Protein AF-A0A2Z4YU91-F1 (afdb_monomer_lite)

InterPro domains:
  IPR007899 CHAD domain [PF05235] (4-75)
  IPR009642 Protein of unknown function DUF1236 [PF06823] (86-141)
  IPR038186 CHAD domain superfamily [G3DSA:1.40.20.10] (1-104)

Sequence (142 aa):
MGDEPKRIQEELRWLAGVLGEARNLDVLLMKAKDSDLRAKLKDARNEAYGDAVEALESARARALIIDFNEWLQCDLDRTGGSATSEDTPSVTFEGDVAVGTALPDTVEIHTIPDQTDYGYVVVNKKRVLVNPKTRTVIEVIK

pLDDT: mean 76.16, std 17.98, range [36.0, 97.25]

Foldseek 3Di:
DPCLVVVLVVLVVVLCVLVVQLVVLVVVLVVDPDPVVNVVSVVSNVVSVVSNVCSCVDPSVVVSVVSVVVVVVVVCVPPPPDPPPPPVVQPQDPDDDDAFDADDPPFDWADDPPHQQWTWGQHPNWIFIAGPVRSGTHDTDD

Organism: Rhizobium leguminosarum (NCBI:txid384)

Radius of gyration: 22.79 Å; chains: 1; bounding box: 40×51×51 Å

Secondary structure (DSSP, 8-state):
--SHHHHHHHHHHHHHHHHHHHHHHHHHHHH---HHHHHHHHHHHHHHHHHHHHHHHSHHHHHHHHHHHHHHHHHHHH--S---S--------SS---TTPBPPTTSPPEEETTEEEEEEEEETTEEEEEETTTTEEEEEE-

Structure (mmCIF, N/CA/C/O backbone):
data_AF-A0A2Z4YU91-F1
#
_entry.id   AF-A0A2Z4YU91-F1
#
loop_
_atom_site.group_PDB
_atom_site.id
_atom_site.type_symbol
_atom_site.label_atom_id
_atom_site.label_alt_id
_atom_site.label_comp_id
_atom_site.label_asym_id
_atom_site.label_entity_id
_atom_site.label_seq_id
_atom_site.pdbx_PDB_ins_code
_atom_site.Cartn_x
_atom_site.Cartn_y
_atom_site.Cartn_z
_atom_site.occupancy
_atom_site.B_iso_or_equiv
_atom_site.auth_seq_id
_atom_site.auth_comp_id
_atom_site.auth_asym_id
_atom_site.auth_atom_id
_atom_site.pdbx_PDB_model_num
ATOM 1 N N . MET A 1 1 ? 25.156 3.294 -14.676 1.00 48.62 1 MET A N 1
ATOM 2 C CA . MET A 1 1 ? 23.991 2.414 -14.445 1.00 48.62 1 MET A CA 1
ATOM 3 C C . MET A 1 1 ? 24.344 1.404 -13.363 1.00 48.62 1 MET A C 1
ATOM 5 O O . MET A 1 1 ? 24.839 0.335 -13.680 1.00 48.62 1 MET A O 1
ATOM 9 N N . GLY A 1 2 ? 24.221 1.782 -12.088 1.00 58.09 2 GLY A N 1
ATOM 10 C CA . GLY A 1 2 ? 24.620 0.928 -10.955 1.00 58.09 2 GLY A CA 1
ATOM 11 C C . GLY A 1 2 ? 23.853 1.202 -9.657 1.00 58.09 2 GLY A C 1
ATOM 12 O O . GLY A 1 2 ? 23.729 0.301 -8.836 1.00 58.09 2 GLY A O 1
ATOM 13 N N . ASP A 1 3 ? 23.275 2.398 -9.503 1.00 68.19 3 ASP A N 1
ATOM 14 C CA . ASP A 1 3 ? 22.477 2.766 -8.319 1.00 68.19 3 ASP A CA 1
ATOM 15 C C . ASP A 1 3 ? 20.956 2.711 -8.537 1.00 68.19 3 ASP A C 1
ATOM 17 O O . ASP A 1 3 ? 20.186 2.925 -7.606 1.00 68.19 3 ASP A O 1
ATOM 21 N N . GLU A 1 4 ? 20.503 2.377 -9.742 1.00 75.06 4 GLU A N 1
ATOM 22 C CA . GLU A 1 4 ? 19.082 2.327 -10.102 1.00 75.06 4 GLU A CA 1
ATOM 23 C C . GLU A 1 4 ? 18.276 1.286 -9.297 1.00 75.06 4 GLU A C 1
ATOM 25 O O . GLU A 1 4 ? 17.236 1.658 -8.751 1.00 75.06 4 GLU A O 1
ATOM 30 N N . PRO A 1 5 ? 18.774 0.053 -9.048 1.00 81.69 5 PRO A N 1
ATOM 31 C CA . PRO A 1 5 ? 18.072 -0.900 -8.184 1.00 81.69 5 PRO A CA 1
ATOM 32 C C . PRO A 1 5 ? 17.959 -0.430 -6.727 1.00 81.69 5 PRO A C 1
ATOM 34 O O . PRO A 1 5 ? 16.942 -0.662 -6.076 1.00 81.69 5 PRO A O 1
ATOM 37 N N . LYS A 1 6 ? 18.993 0.246 -6.203 1.00 83.75 6 LYS A N 1
ATOM 38 C CA . LYS A 1 6 ? 18.976 0.785 -4.834 1.00 83.75 6 LYS A CA 1
ATOM 39 C C . LYS A 1 6 ? 17.980 1.929 -4.715 1.00 83.75 6 LYS A C 1
ATOM 41 O O . LYS A 1 6 ? 17.180 1.933 -3.788 1.00 83.75 6 LYS A O 1
ATOM 46 N N . ARG A 1 7 ? 17.979 2.844 -5.686 1.00 87.94 7 ARG A N 1
ATOM 47 C CA . ARG A 1 7 ? 17.012 3.942 -5.754 1.00 87.94 7 ARG A CA 1
ATOM 48 C C . ARG A 1 7 ? 15.578 3.411 -5.812 1.00 87.94 7 ARG A C 1
ATOM 50 O O . ARG A 1 7 ? 14.749 3.833 -5.017 1.00 87.94 7 ARG A O 1
ATOM 57 N N . ILE A 1 8 ? 15.293 2.442 -6.685 1.00 88.69 8 ILE A N 1
ATOM 58 C CA . ILE A 1 8 ? 13.965 1.808 -6.772 1.00 88.69 8 ILE A CA 1
ATOM 59 C C . ILE A 1 8 ? 13.586 1.146 -5.439 1.00 88.69 8 ILE A C 1
ATOM 61 O O . ILE A 1 8 ? 12.458 1.295 -4.975 1.00 88.69 8 ILE A O 1
ATOM 65 N N . GLN A 1 9 ? 14.520 0.454 -4.781 1.00 89.88 9 GLN A N 1
ATOM 66 C CA . GLN A 1 9 ? 14.281 -0.147 -3.467 1.00 89.88 9 GLN A CA 1
ATOM 67 C C . GLN A 1 9 ? 13.954 0.901 -2.391 1.00 89.88 9 GLN A C 1
ATOM 69 O O . GLN A 1 9 ? 13.071 0.671 -1.563 1.00 89.88 9 GLN A O 1
ATOM 74 N N . GLU A 1 10 ? 14.661 2.029 -2.369 1.00 93.19 10 GLU A N 1
ATOM 75 C CA . GLU A 1 10 ? 14.410 3.134 -1.437 1.00 93.19 10 GLU A CA 1
ATOM 76 C C . GLU A 1 10 ? 13.026 3.755 -1.661 1.00 93.19 10 GLU A C 1
ATOM 78 O O . GLU A 1 10 ? 12.283 3.976 -0.704 1.00 93.19 10 GLU A O 1
ATOM 83 N N . GLU A 1 11 ? 12.643 3.958 -2.920 1.00 94.12 11 GLU A N 1
ATOM 84 C CA . GLU A 1 11 ? 11.333 4.482 -3.307 1.00 94.12 11 GLU A CA 1
ATOM 85 C C . GLU A 1 11 ? 10.193 3.503 -2.975 1.00 94.12 11 GLU A C 1
ATOM 87 O O . GLU A 1 11 ? 9.177 3.896 -2.397 1.00 94.12 11 GLU A O 1
ATOM 92 N N . LEU A 1 12 ? 10.380 2.204 -3.233 1.00 93.44 12 LEU A N 1
ATOM 93 C CA . LEU A 1 12 ? 9.438 1.160 -2.817 1.00 93.44 12 LEU A CA 1
ATOM 94 C C . LEU A 1 12 ? 9.307 1.088 -1.293 1.00 93.44 12 LEU A C 1
ATOM 96 O O . LEU A 1 12 ? 8.201 0.927 -0.779 1.00 93.44 12 LEU A O 1
ATOM 100 N N . ARG A 1 13 ? 10.416 1.226 -0.556 1.00 95.19 13 ARG A N 1
ATOM 101 C CA . ARG A 1 13 ? 10.406 1.262 0.912 1.00 95.19 13 ARG A CA 1
ATOM 102 C C . ARG A 1 13 ? 9.624 2.461 1.430 1.00 95.19 13 ARG A C 1
ATOM 104 O O . ARG A 1 13 ? 8.859 2.307 2.378 1.00 95.19 13 ARG A O 1
ATOM 111 N N . TRP A 1 14 ? 9.811 3.631 0.824 1.00 96.69 14 TRP A N 1
ATOM 112 C CA . TRP A 1 14 ? 9.039 4.822 1.162 1.00 96.69 14 TRP A CA 1
ATOM 113 C C . TRP A 1 14 ? 7.538 4.580 0.954 1.00 96.69 14 TRP A C 1
ATOM 115 O O . TRP A 1 14 ? 6.769 4.746 1.901 1.00 96.69 14 TRP A O 1
ATOM 125 N N . LEU A 1 15 ? 7.129 4.114 -0.233 1.00 95.06 15 LEU A N 1
ATOM 126 C CA . LEU A 1 15 ? 5.717 3.869 -0.540 1.00 95.06 15 LEU A CA 1
ATOM 127 C C . 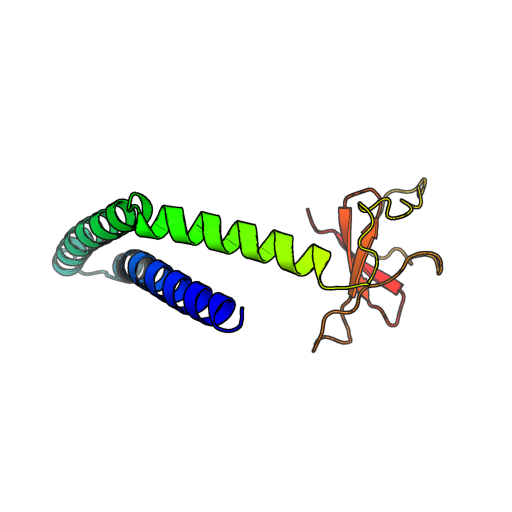LEU A 1 15 ? 5.108 2.808 0.391 1.00 95.06 15 LEU A C 1
ATOM 129 O O . LEU A 1 15 ? 4.017 2.999 0.926 1.00 95.06 15 LEU A O 1
ATOM 133 N N . ALA A 1 16 ? 5.832 1.715 0.641 1.00 92.88 16 ALA A N 1
ATOM 134 C CA . ALA A 1 16 ? 5.410 0.673 1.573 1.00 92.88 16 ALA A CA 1
ATOM 135 C C . ALA A 1 16 ? 5.269 1.192 3.013 1.00 92.88 16 ALA A C 1
ATOM 137 O O . ALA A 1 16 ? 4.385 0.733 3.732 1.00 92.88 16 ALA A O 1
ATOM 138 N N . GLY A 1 17 ? 6.103 2.151 3.427 1.00 93.56 17 GLY A N 1
ATOM 139 C CA . GLY A 1 17 ? 5.988 2.818 4.723 1.00 93.56 17 GLY A CA 1
ATOM 140 C C . GLY A 1 17 ? 4.671 3.580 4.858 1.00 93.56 17 GLY A C 1
ATOM 141 O O . GLY A 1 17 ? 3.927 3.340 5.805 1.00 93.56 17 GLY A O 1
ATOM 142 N N . VAL A 1 18 ? 4.339 4.423 3.874 1.00 93.56 18 VAL A N 1
ATOM 143 C CA . VAL A 1 18 ? 3.092 5.212 3.886 1.00 93.56 18 VAL A CA 1
ATOM 144 C C . VAL A 1 18 ? 1.859 4.299 3.908 1.00 93.56 18 VAL A C 1
ATOM 146 O O . VAL A 1 18 ? 0.964 4.468 4.732 1.00 93.56 18 VAL A O 1
ATOM 149 N N . LEU A 1 19 ? 1.830 3.272 3.053 1.00 89.94 19 LEU A N 1
ATOM 150 C CA . LEU A 1 19 ? 0.726 2.302 3.020 1.00 89.94 19 LEU A CA 1
ATOM 151 C C . LEU A 1 19 ? 0.655 1.447 4.299 1.00 89.94 19 LEU A C 1
ATOM 153 O O . LEU A 1 19 ? -0.426 1.041 4.736 1.00 89.94 19 LEU A O 1
ATOM 157 N N . GLY A 1 20 ? 1.813 1.164 4.896 1.00 91.38 20 GLY A N 1
ATOM 158 C CA . GLY A 1 20 ? 1.951 0.368 6.108 1.00 91.38 20 GLY A CA 1
ATOM 159 C C . GLY A 1 20 ? 1.287 1.008 7.322 1.00 91.38 20 GLY A C 1
ATOM 160 O O . GLY A 1 20 ? 0.644 0.293 8.088 1.00 91.38 20 GLY A O 1
ATOM 161 N N . GLU A 1 21 ? 1.365 2.332 7.470 1.00 89.38 21 GLU A N 1
ATOM 162 C CA . GLU A 1 21 ? 0.735 3.047 8.589 1.00 89.38 21 GLU A CA 1
ATOM 163 C C . GLU A 1 21 ? -0.794 2.932 8.563 1.00 89.38 21 GLU A C 1
ATOM 165 O O . GLU A 1 21 ? -1.412 2.561 9.567 1.00 89.38 21 GLU A O 1
ATOM 170 N N . ALA A 1 22 ? -1.410 3.126 7.392 1.00 89.00 22 ALA A N 1
ATOM 171 C CA . ALA A 1 22 ? -2.849 2.927 7.219 1.00 89.00 22 ALA A CA 1
ATOM 172 C C . ALA A 1 22 ? -3.259 1.488 7.585 1.00 89.00 22 ALA A C 1
ATOM 174 O O . ALA A 1 22 ? -4.212 1.263 8.341 1.00 89.00 22 ALA A O 1
ATOM 175 N N . ARG A 1 23 ? -2.481 0.496 7.126 1.00 92.38 23 ARG A N 1
ATOM 176 C CA . ARG A 1 23 ? -2.744 -0.916 7.423 1.00 92.38 23 ARG A CA 1
ATOM 177 C C . ARG A 1 23 ? -2.550 -1.257 8.901 1.00 92.38 23 ARG A C 1
ATOM 179 O O . ARG A 1 23 ? -3.317 -2.050 9.450 1.00 92.38 23 ARG A O 1
ATOM 186 N N . ASN A 1 24 ? -1.536 -0.691 9.543 1.00 93.25 24 ASN A N 1
ATOM 187 C CA . ASN A 1 24 ? -1.271 -0.877 10.964 1.00 93.25 24 ASN A CA 1
ATOM 188 C C . ASN A 1 24 ? -2.469 -0.398 11.799 1.00 93.25 24 ASN A C 1
ATOM 190 O O . ASN A 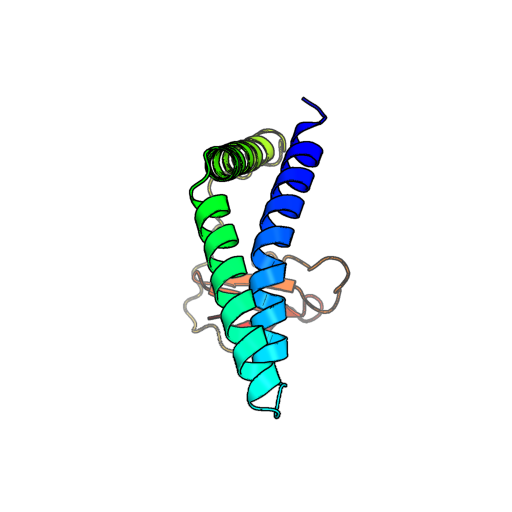1 24 ? -2.965 -1.131 12.659 1.00 93.25 24 ASN A O 1
ATOM 194 N N . LEU A 1 25 ? -3.012 0.778 11.475 1.00 89.31 25 LEU A N 1
ATOM 195 C CA . LEU A 1 25 ? -4.185 1.333 12.149 1.00 89.31 25 LEU A CA 1
ATOM 196 C C . LEU A 1 25 ? -5.446 0.480 11.949 1.00 89.31 25 LEU A C 1
ATOM 198 O O . LEU A 1 25 ? -6.197 0.292 12.906 1.00 89.31 25 LEU A O 1
ATOM 202 N N . ASP A 1 26 ? -5.651 -0.127 10.776 1.00 89.81 26 ASP A N 1
ATOM 203 C CA . ASP A 1 26 ? -6.736 -1.102 10.579 1.00 89.81 26 ASP A CA 1
ATOM 204 C C . ASP A 1 26 ? -6.608 -2.320 11.495 1.00 89.81 26 ASP A C 1
ATOM 206 O O . ASP A 1 26 ? -7.592 -2.787 12.079 1.00 89.81 26 ASP A O 1
ATOM 210 N N . VAL A 1 27 ? -5.389 -2.849 11.626 1.00 94.69 27 VAL A N 1
ATOM 211 C CA . VAL A 1 27 ? -5.119 -3.997 12.497 1.00 94.69 27 VAL A CA 1
ATOM 212 C C . VAL A 1 27 ? -5.378 -3.626 13.959 1.00 94.69 27 VAL A C 1
ATOM 214 O O . VAL A 1 27 ? -5.964 -4.423 14.698 1.00 94.69 27 VAL A O 1
ATOM 217 N N . LEU A 1 28 ? -4.992 -2.419 14.385 1.00 90.31 28 LEU A N 1
ATOM 218 C CA . LEU A 1 28 ? -5.266 -1.919 15.735 1.00 90.31 28 LEU A CA 1
ATOM 219 C C . LEU A 1 28 ? -6.767 -1.701 15.971 1.00 90.31 28 LEU A C 1
ATOM 221 O O . LEU A 1 28 ? -7.290 -2.121 17.006 1.00 90.31 28 LEU A O 1
ATOM 225 N N . LEU A 1 29 ? -7.485 -1.134 15.000 1.00 88.12 29 LEU A N 1
ATOM 226 C CA . LEU A 1 29 ? -8.932 -0.915 15.072 1.00 88.12 29 LEU A CA 1
ATOM 227 C C . LEU A 1 29 ? -9.708 -2.238 15.184 1.00 88.12 29 LEU A C 1
ATOM 229 O O . LEU A 1 29 ? -10.702 -2.321 15.911 1.00 88.12 29 LEU A O 1
ATOM 233 N N . MET A 1 30 ? -9.246 -3.291 14.503 1.00 86.94 30 MET A N 1
ATOM 234 C CA . MET A 1 30 ? -9.830 -4.632 14.603 1.00 86.94 30 MET A CA 1
ATOM 235 C C . MET A 1 30 ? -9.688 -5.222 16.015 1.00 86.94 30 MET A C 1
ATOM 237 O O . MET A 1 30 ? -10.561 -5.964 16.462 1.00 86.94 30 MET A O 1
ATOM 241 N N . LYS A 1 31 ? -8.609 -4.883 16.731 1.00 91.06 31 LYS A N 1
ATOM 242 C CA . LYS A 1 31 ? -8.300 -5.417 18.068 1.00 91.06 31 LYS A CA 1
ATOM 243 C C . LYS A 1 31 ? -8.859 -4.571 19.214 1.00 91.06 31 LYS A C 1
ATOM 245 O O . LYS A 1 31 ? -9.074 -5.097 20.307 1.00 91.06 31 LYS A O 1
ATOM 250 N N . ALA A 1 32 ? -9.077 -3.277 18.994 1.00 88.69 32 ALA A N 1
ATOM 251 C CA . ALA A 1 32 ? -9.532 -2.357 20.029 1.00 88.69 32 ALA A CA 1
ATOM 252 C C . ALA A 1 32 ? -10.972 -2.668 20.474 1.00 88.69 32 ALA A C 1
ATOM 254 O O . ALA A 1 32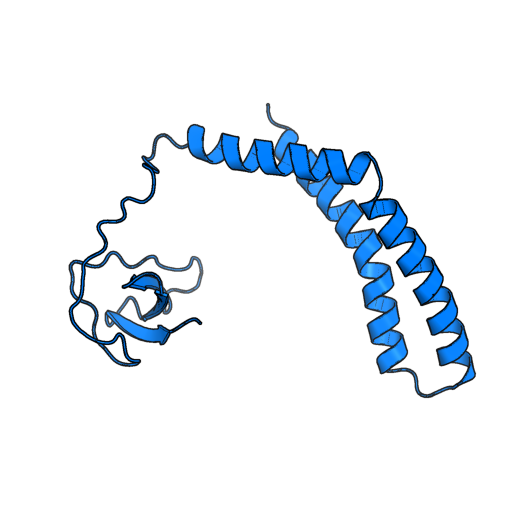 ? -11.880 -2.767 19.650 1.00 88.69 32 ALA A O 1
ATOM 255 N N . LYS A 1 33 ? -11.191 -2.793 21.788 1.00 89.25 33 LYS A N 1
ATOM 256 C CA . LYS A 1 33 ? -12.521 -3.020 22.389 1.00 89.25 33 LYS A CA 1
ATOM 257 C C . LYS A 1 33 ? -13.146 -1.747 22.962 1.00 89.25 33 LYS A C 1
ATOM 259 O O . LYS A 1 33 ? -14.364 -1.646 23.021 1.00 89.25 33 LYS A O 1
ATOM 264 N N . ASP A 1 34 ? -12.305 -0.801 23.365 1.00 95.62 34 ASP A N 1
ATOM 265 C CA . ASP A 1 34 ? -12.703 0.473 23.958 1.00 95.62 34 ASP A CA 1
ATOM 266 C C . ASP A 1 34 ? -13.244 1.448 22.897 1.00 95.62 34 ASP A C 1
ATOM 268 O O . ASP A 1 34 ? -12.643 1.595 21.831 1.00 95.62 34 ASP A O 1
ATOM 272 N N . SER A 1 35 ? -14.385 2.091 23.162 1.00 89.44 35 SER A N 1
ATOM 273 C CA . SER A 1 35 ? -15.062 2.958 22.186 1.00 89.44 35 SER A CA 1
ATOM 274 C C . SER A 1 35 ? -14.278 4.228 21.875 1.00 89.44 35 SER A C 1
ATOM 276 O O . SER A 1 35 ? -14.217 4.632 20.713 1.00 89.44 35 SER A O 1
ATOM 278 N N . ASP A 1 36 ? -13.643 4.822 22.882 1.00 90.69 36 ASP A N 1
ATOM 279 C CA . ASP A 1 36 ? -12.944 6.100 22.754 1.00 90.69 36 ASP A CA 1
ATOM 280 C C . ASP A 1 36 ? -11.613 5.910 22.021 1.00 90.69 36 ASP A C 1
ATOM 282 O O . ASP A 1 36 ? -11.254 6.688 21.134 1.00 90.69 36 ASP A O 1
ATOM 286 N N . LEU A 1 37 ? -10.905 4.818 22.318 1.00 88.25 37 LEU A N 1
ATOM 287 C CA . LEU A 1 37 ? -9.733 4.383 21.567 1.00 88.25 37 LEU A CA 1
ATOM 288 C C . LEU A 1 37 ? -10.092 4.047 20.117 1.00 88.25 37 LEU A C 1
ATOM 290 O O . LEU A 1 37 ? -9.361 4.428 19.206 1.00 88.25 37 LEU A O 1
ATOM 294 N N . ARG A 1 38 ? -11.217 3.358 19.879 1.00 92.19 38 ARG A N 1
ATOM 295 C CA . ARG A 1 38 ? -11.688 3.068 18.516 1.00 92.19 38 ARG A CA 1
ATOM 296 C C . ARG A 1 38 ? -11.998 4.344 17.739 1.00 92.19 38 ARG A C 1
ATOM 298 O O . ARG A 1 38 ? -11.684 4.388 16.554 1.00 92.19 38 ARG A O 1
ATOM 305 N N . ALA A 1 39 ? -12.585 5.358 18.377 1.00 90.81 39 ALA A N 1
ATOM 306 C CA . ALA A 1 39 ? -12.831 6.652 17.744 1.00 90.81 39 ALA A CA 1
ATOM 307 C C . ALA A 1 39 ? -11.509 7.320 17.330 1.00 90.81 39 ALA A C 1
ATOM 309 O O . ALA A 1 39 ? -11.314 7.592 16.149 1.00 90.81 39 ALA A O 1
ATOM 310 N N . LYS A 1 40 ? -10.549 7.430 18.258 1.00 90.88 40 LYS A N 1
ATOM 311 C CA . LYS A 1 40 ? -9.209 7.983 17.983 1.00 90.88 40 LYS A CA 1
ATOM 312 C C . LYS A 1 40 ? -8.469 7.237 16.870 1.00 90.88 40 LYS A C 1
ATOM 314 O O . LYS A 1 40 ? -7.880 7.862 15.996 1.00 90.88 40 LYS A O 1
ATOM 319 N N . LEU A 1 41 ? -8.513 5.902 16.878 1.00 91.38 41 LEU A N 1
ATOM 320 C CA . LEU A 1 41 ? -7.902 5.077 15.831 1.00 91.38 41 LEU A CA 1
ATOM 321 C C . LEU A 1 41 ? -8.579 5.276 14.475 1.00 91.38 41 LEU A C 1
ATOM 323 O O . LEU A 1 41 ? -7.907 5.218 13.453 1.00 91.38 41 LEU A O 1
ATOM 327 N N . LYS A 1 42 ? -9.896 5.500 14.446 1.00 92.44 42 LYS A N 1
ATOM 328 C CA . LYS A 1 42 ? -10.629 5.748 13.202 1.00 92.44 42 LYS A CA 1
ATOM 329 C C . LYS A 1 42 ? -10.253 7.096 12.593 1.00 92.44 42 LYS A C 1
ATOM 331 O O . LYS A 1 42 ? -10.094 7.160 11.377 1.00 92.44 42 LYS A O 1
ATOM 336 N N . ASP A 1 43 ? -10.081 8.120 13.422 1.00 93.62 43 ASP A N 1
ATOM 337 C CA . ASP A 1 43 ? -9.648 9.447 12.979 1.00 93.62 43 ASP A CA 1
ATOM 338 C C . ASP A 1 43 ? -8.219 9.393 12.427 1.00 93.62 43 ASP A C 1
ATOM 340 O O . ASP A 1 43 ? -8.008 9.735 11.265 1.00 93.62 43 ASP A O 1
ATOM 344 N N . ALA A 1 44 ? -7.276 8.828 13.194 1.00 93.19 44 ALA A N 1
ATOM 345 C CA . ALA A 1 44 ? -5.889 8.641 12.755 1.00 93.19 44 ALA A CA 1
ATOM 346 C C . ALA A 1 44 ? -5.790 7.785 11.483 1.00 93.19 44 ALA A C 1
ATOM 348 O O . ALA A 1 44 ? -4.991 8.053 10.591 1.00 93.19 44 ALA A O 1
ATOM 349 N N . ARG A 1 45 ? -6.627 6.748 11.371 1.00 93.94 45 ARG A N 1
ATOM 350 C CA . ARG A 1 45 ? -6.692 5.923 10.167 1.00 93.94 45 ARG A CA 1
ATOM 351 C C . ARG A 1 45 ? -7.131 6.755 8.967 1.00 93.94 45 ARG A C 1
ATOM 353 O O . ARG A 1 45 ? -6.531 6.626 7.912 1.00 93.94 45 ARG A O 1
ATOM 360 N N . ASN A 1 46 ? -8.178 7.567 9.095 1.00 93.44 46 ASN A N 1
ATOM 361 C CA . ASN A 1 46 ? -8.662 8.366 7.969 1.00 93.44 46 ASN A CA 1
ATOM 362 C C . ASN A 1 46 ? -7.590 9.354 7.475 1.00 93.44 46 ASN A C 1
ATOM 364 O O . ASN A 1 46 ? -7.461 9.527 6.268 1.00 93.44 46 ASN A O 1
ATOM 368 N N . GLU A 1 47 ? -6.808 9.937 8.387 1.00 95.38 47 GLU A N 1
ATOM 369 C CA . GLU A 1 47 ? -5.641 10.766 8.057 1.00 95.38 47 GLU A CA 1
ATOM 370 C C . GLU A 1 47 ? -4.572 9.960 7.302 1.00 95.38 47 GLU A C 1
ATOM 372 O O . GLU A 1 47 ? -4.233 10.312 6.177 1.00 95.38 47 GLU A O 1
ATOM 377 N N . ALA A 1 48 ? -4.159 8.800 7.828 1.00 93.62 48 ALA A N 1
ATOM 378 C CA . ALA A 1 48 ? -3.178 7.930 7.169 1.00 93.62 48 ALA A CA 1
ATOM 379 C C . ALA A 1 48 ? -3.637 7.421 5.786 1.00 93.62 48 ALA A C 1
ATOM 381 O O . ALA A 1 48 ? -2.825 7.227 4.883 1.00 93.62 48 ALA A O 1
ATOM 382 N N . TYR A 1 49 ? -4.941 7.199 5.594 1.00 93.69 49 TYR A N 1
ATOM 383 C CA . TYR A 1 49 ? -5.499 6.894 4.274 1.00 93.69 49 TYR A CA 1
ATOM 384 C C . TYR A 1 49 ? -5.442 8.099 3.330 1.00 93.69 49 TYR A C 1
ATOM 386 O O . TYR A 1 49 ? -5.227 7.904 2.136 1.00 93.69 49 TYR A O 1
ATOM 394 N N . GLY A 1 50 ? -5.620 9.318 3.845 1.00 95.69 50 GLY A N 1
ATOM 395 C CA . GLY A 1 50 ? -5.395 10.553 3.095 1.00 95.69 50 GLY A CA 1
ATOM 396 C C . GLY A 1 50 ? -3.956 10.641 2.593 1.00 95.69 50 GLY A C 1
ATOM 397 O O . GLY A 1 50 ? -3.746 10.750 1.387 1.00 95.69 50 GLY A O 1
ATOM 398 N N . ASP A 1 51 ? -2.985 10.459 3.490 1.00 94.94 51 ASP A N 1
ATOM 399 C CA . ASP A 1 51 ? -1.554 10.463 3.157 1.00 94.94 51 ASP A CA 1
ATOM 400 C C . ASP A 1 51 ? -1.198 9.377 2.132 1.00 94.94 51 ASP A C 1
ATOM 402 O O . ASP A 1 51 ? -0.429 9.605 1.198 1.00 94.94 51 ASP A O 1
ATOM 406 N N . ALA A 1 52 ? -1.779 8.181 2.276 1.00 94.12 52 ALA A N 1
ATOM 407 C CA . ALA A 1 52 ? -1.599 7.082 1.334 1.00 94.12 52 ALA A CA 1
ATOM 408 C C . ALA A 1 52 ? -2.128 7.415 -0.065 1.00 94.12 52 ALA A C 1
ATOM 410 O O . ALA A 1 52 ? -1.452 7.137 -1.057 1.00 94.12 52 ALA A O 1
ATOM 411 N N . VAL A 1 53 ? -3.322 8.006 -0.157 1.00 95.88 53 VAL A N 1
ATOM 412 C CA . VAL A 1 53 ? -3.899 8.429 -1.438 1.00 95.88 53 VAL A CA 1
ATOM 413 C C . VAL A 1 53 ? -3.055 9.538 -2.057 1.00 95.88 53 VAL A C 1
ATOM 415 O O . VAL A 1 53 ? -2.677 9.421 -3.220 1.00 95.88 53 VAL A O 1
ATOM 418 N N . GLU A 1 54 ? -2.675 10.557 -1.285 1.00 96.69 54 GLU A N 1
ATOM 419 C CA . GLU A 1 54 ? -1.818 11.644 -1.768 1.00 96.69 54 GLU A CA 1
ATOM 420 C C . GLU A 1 54 ? -0.461 11.118 -2.263 1.00 96.69 54 GLU A C 1
ATOM 422 O O . GLU A 1 54 ? 0.011 11.494 -3.340 1.00 96.69 54 GLU A O 1
ATOM 427 N N . ALA A 1 55 ? 0.150 10.183 -1.530 1.00 95.31 55 ALA A N 1
ATOM 428 C CA . ALA A 1 55 ? 1.390 9.539 -1.939 1.00 95.31 55 ALA A CA 1
ATOM 429 C C . ALA A 1 55 ? 1.228 8.762 -3.253 1.00 95.31 55 ALA A C 1
ATOM 431 O O . ALA A 1 55 ? 2.082 8.892 -4.133 1.00 95.31 55 ALA A O 1
ATOM 432 N N . LEU A 1 56 ? 0.143 8.000 -3.425 1.00 93.38 56 LEU A N 1
ATOM 433 C CA . LEU A 1 56 ? -0.151 7.263 -4.662 1.00 93.38 56 LEU A CA 1
ATOM 434 C C . LEU A 1 56 ? -0.430 8.194 -5.851 1.00 93.38 56 LEU A C 1
ATOM 436 O O . LEU A 1 56 ? -0.022 7.904 -6.976 1.00 93.38 56 LEU A O 1
ATOM 440 N N . GLU A 1 57 ? -1.083 9.329 -5.609 1.00 95.75 57 GLU A N 1
ATOM 441 C CA . GLU A 1 57 ? -1.370 10.351 -6.620 1.00 95.75 57 GLU A CA 1
ATOM 442 C C . GLU A 1 57 ? -0.177 11.280 -6.895 1.00 95.75 57 GLU A C 1
ATOM 444 O O . GLU A 1 57 ? -0.213 12.109 -7.813 1.00 95.75 57 GLU A O 1
ATOM 449 N N . SER A 1 58 ? 0.916 11.137 -6.149 1.00 97.25 58 SER A N 1
ATOM 450 C CA . SER A 1 58 ? 2.098 11.973 -6.310 1.00 97.25 58 SER A CA 1
ATOM 451 C C . SER A 1 58 ? 2.842 11.695 -7.622 1.00 97.25 58 SER A C 1
ATOM 453 O O . SER A 1 58 ? 2.854 10.590 -8.175 1.00 97.25 58 SER A O 1
ATOM 455 N N . ALA A 1 59 ? 3.547 12.715 -8.121 1.00 95.44 59 ALA A N 1
ATOM 456 C CA . ALA A 1 59 ? 4.471 12.542 -9.244 1.00 95.44 59 ALA A CA 1
ATOM 457 C C . ALA A 1 59 ? 5.595 11.542 -8.917 1.00 95.44 59 ALA A C 1
ATOM 459 O O . ALA A 1 59 ? 6.058 10.837 -9.809 1.00 95.44 59 ALA A O 1
ATOM 460 N N . ARG A 1 60 ? 5.983 11.450 -7.638 1.00 95.81 60 ARG A N 1
ATOM 461 C CA . ARG A 1 60 ? 6.997 10.523 -7.130 1.00 95.81 60 ARG A CA 1
ATOM 462 C C . ARG A 1 60 ? 6.573 9.066 -7.311 1.00 95.81 60 ARG A C 1
ATOM 464 O O . ARG A 1 60 ? 7.341 8.287 -7.862 1.00 95.81 60 ARG A O 1
ATOM 471 N N . ALA A 1 61 ? 5.345 8.716 -6.926 1.00 92.88 61 ALA A N 1
ATOM 472 C CA . ALA A 1 61 ? 4.825 7.362 -7.113 1.00 92.88 61 ALA A CA 1
ATOM 473 C C . ALA A 1 61 ? 4.692 6.995 -8.597 1.00 92.88 61 ALA A C 1
ATOM 475 O O . ALA A 1 61 ? 5.073 5.897 -8.993 1.00 92.88 61 ALA A O 1
ATOM 476 N N . ARG A 1 62 ? 4.231 7.922 -9.449 1.00 95.44 62 ARG A N 1
ATOM 477 C CA . ARG A 1 62 ? 4.202 7.688 -10.904 1.00 95.44 62 ARG A CA 1
ATOM 478 C C . ARG A 1 62 ? 5.593 7.435 -11.481 1.00 95.44 62 ARG A C 1
ATOM 480 O O . ARG A 1 62 ? 5.754 6.495 -12.251 1.00 95.44 62 ARG A O 1
ATOM 487 N N . ALA A 1 63 ? 6.578 8.249 -11.098 1.00 91.62 63 ALA A N 1
ATOM 488 C CA . ALA A 1 63 ? 7.962 8.070 -11.526 1.00 91.62 63 ALA A CA 1
ATOM 489 C C . ALA A 1 63 ? 8.517 6.717 -11.062 1.00 91.62 63 ALA A C 1
ATOM 491 O O . ALA A 1 63 ? 9.073 5.994 -11.873 1.00 91.62 63 ALA A O 1
ATOM 492 N N . LEU A 1 64 ? 8.269 6.322 -9.808 1.00 91.56 64 LEU A N 1
ATOM 493 C CA . LEU A 1 64 ? 8.660 5.008 -9.294 1.00 91.56 64 LEU A CA 1
ATOM 494 C C . LEU A 1 64 ? 8.117 3.859 -10.151 1.00 91.56 64 LEU A C 1
ATOM 496 O O . LEU A 1 64 ? 8.862 2.941 -10.477 1.00 91.56 64 LEU A O 1
ATOM 500 N N . ILE A 1 65 ? 6.832 3.887 -10.511 1.00 91.44 65 ILE A N 1
ATOM 501 C CA . ILE A 1 65 ? 6.234 2.815 -11.320 1.00 91.44 65 ILE A CA 1
ATOM 502 C C . ILE A 1 65 ? 6.830 2.777 -12.733 1.00 91.44 65 ILE A C 1
ATOM 504 O O . ILE A 1 65 ? 7.028 1.690 -13.274 1.00 91.44 65 ILE A O 1
ATOM 508 N N . ILE A 1 66 ? 7.149 3.936 -13.316 1.00 87.69 66 ILE A N 1
ATOM 509 C CA . ILE A 1 66 ? 7.822 4.021 -14.618 1.00 87.69 66 ILE A CA 1
ATOM 510 C C . ILE A 1 66 ? 9.245 3.461 -14.520 1.00 87.69 66 ILE A C 1
ATOM 512 O O . ILE A 1 66 ? 9.566 2.540 -15.265 1.00 87.69 66 ILE A O 1
ATOM 516 N N . ASP A 1 67 ? 10.042 3.945 -13.564 1.00 85.56 67 ASP A N 1
ATOM 517 C CA . ASP A 1 67 ? 11.424 3.510 -13.325 1.00 85.56 67 ASP A CA 1
ATOM 518 C C . ASP A 1 67 ? 11.477 1.993 -13.045 1.00 85.56 67 ASP A C 1
ATOM 520 O O . ASP A 1 67 ? 12.338 1.272 -13.546 1.00 85.56 67 ASP A O 1
ATOM 524 N N . PHE A 1 68 ? 10.512 1.470 -12.280 1.00 85.62 68 PHE A N 1
ATOM 525 C CA . PHE A 1 68 ? 10.392 0.038 -12.009 1.00 85.62 68 PHE A CA 1
ATOM 526 C C . PHE A 1 68 ? 10.038 -0.772 -13.261 1.00 85.62 68 PHE A C 1
ATOM 528 O O . PHE A 1 68 ? 10.630 -1.824 -13.495 1.00 85.62 68 PHE A O 1
ATOM 535 N N . ASN A 1 69 ? 9.093 -0.299 -14.079 1.00 87.00 69 ASN A N 1
ATOM 536 C CA . ASN A 1 69 ? 8.737 -0.965 -15.331 1.00 87.00 69 ASN A CA 1
ATOM 537 C C . ASN A 1 69 ? 9.898 -0.943 -16.340 1.00 87.00 69 ASN A C 1
ATOM 539 O O . ASN A 1 69 ? 10.140 -1.945 -17.007 1.00 87.00 69 ASN A O 1
ATOM 543 N N . GLU A 1 70 ? 10.632 0.165 -16.432 1.00 81.44 70 GLU A N 1
ATOM 544 C CA . GLU A 1 70 ? 11.839 0.267 -17.257 1.00 81.44 70 GLU A CA 1
ATOM 545 C C . GLU A 1 70 ? 12.912 -0.721 -16.792 1.00 81.44 70 GLU A C 1
ATOM 547 O O . GLU A 1 70 ? 13.478 -1.454 -17.605 1.00 81.44 70 GLU A O 1
ATOM 552 N N . TRP A 1 71 ? 13.129 -0.824 -15.479 1.00 82.75 71 TRP A N 1
ATOM 553 C CA . TRP A 1 71 ? 14.068 -1.788 -14.914 1.00 82.75 71 TRP A CA 1
ATOM 554 C C . TRP A 1 71 ? 13.678 -3.245 -15.219 1.00 82.75 71 TRP A C 1
ATOM 556 O O . TRP A 1 71 ? 14.535 -4.028 -15.632 1.00 82.75 71 TRP A O 1
ATOM 566 N N . LEU A 1 72 ? 12.392 -3.603 -15.090 1.00 77.50 72 LEU A N 1
ATOM 567 C CA . LEU A 1 72 ? 11.892 -4.941 -15.438 1.00 77.50 72 LEU A CA 1
ATOM 568 C C . LEU A 1 72 ? 12.105 -5.288 -16.918 1.00 77.50 72 LEU A C 1
ATOM 570 O O . LEU A 1 72 ? 12.343 -6.448 -17.243 1.00 77.50 72 LEU A O 1
ATOM 574 N N . GLN A 1 73 ? 12.023 -4.301 -17.812 1.00 77.56 73 GLN A N 1
ATOM 575 C CA . GLN A 1 73 ? 12.274 -4.498 -19.241 1.00 77.56 73 GLN A CA 1
ATOM 576 C C . GLN A 1 73 ? 13.778 -4.598 -19.549 1.00 77.56 73 GLN A C 1
ATOM 578 O O . GLN A 1 73 ? 14.175 -5.423 -20.365 1.00 77.56 73 GLN A O 1
ATOM 583 N N . CYS A 1 74 ? 14.629 -3.845 -18.843 1.00 63.62 74 CYS A N 1
ATOM 584 C CA . CYS A 1 74 ? 16.085 -3.891 -19.018 1.00 63.62 74 CYS A CA 1
ATOM 585 C C . CYS A 1 74 ? 16.735 -5.215 -18.564 1.00 63.62 74 CYS A C 1
ATOM 587 O O . CYS A 1 74 ? 17.740 -5.632 -19.145 1.00 63.62 74 CYS A O 1
ATOM 589 N N . ASP A 1 75 ? 16.210 -5.882 -17.528 1.00 53.59 75 ASP A N 1
ATOM 590 C CA . ASP A 1 75 ? 16.770 -7.160 -17.045 1.00 53.59 75 ASP A CA 1
ATOM 591 C C . ASP A 1 75 ? 16.470 -8.341 -17.994 1.00 53.59 75 ASP A C 1
ATOM 593 O O . ASP A 1 75 ? 17.259 -9.287 -18.086 1.00 53.59 75 ASP A O 1
ATOM 597 N N . LEU A 1 76 ? 15.394 -8.241 -18.790 1.00 50.97 76 LEU A N 1
ATOM 598 C CA . LEU A 1 76 ? 15.089 -9.198 -19.862 1.00 50.97 76 LEU A CA 1
ATOM 599 C C . LEU A 1 76 ? 16.083 -9.106 -21.032 1.00 50.97 76 LEU A C 1
ATOM 601 O O . LEU A 1 76 ? 16.350 -10.115 -21.677 1.00 50.97 76 LEU A O 1
ATOM 605 N N . ASP A 1 77 ? 16.678 -7.934 -21.269 1.00 48.00 77 ASP A N 1
ATOM 606 C CA . ASP A 1 77 ? 17.625 -7.723 -22.373 1.00 48.00 77 ASP A CA 1
ATOM 607 C C . ASP A 1 77 ? 19.088 -8.010 -21.984 1.00 48.00 77 ASP A C 1
ATOM 609 O O . ASP A 1 77 ? 19.934 -8.297 -22.837 1.00 48.00 77 ASP A O 1
ATOM 613 N N . ARG A 1 78 ? 19.429 -7.916 -20.690 1.00 49.00 78 ARG A N 1
ATOM 614 C CA . ARG A 1 78 ? 20.818 -8.024 -20.199 1.00 49.00 78 ARG A CA 1
ATOM 615 C C . ARG A 1 78 ? 21.228 -9.449 -19.829 1.00 49.00 78 ARG A C 1
ATOM 617 O O . ARG A 1 78 ? 22.425 -9.747 -19.749 1.00 49.00 78 ARG A O 1
ATOM 624 N N . THR A 1 79 ? 20.266 -10.346 -19.655 1.00 46.84 79 THR A N 1
ATOM 625 C CA . THR A 1 79 ? 20.544 -11.777 -19.670 1.00 46.84 79 THR A CA 1
ATOM 626 C C . THR A 1 79 ? 20.571 -12.237 -21.124 1.00 46.84 79 THR A C 1
ATOM 628 O O . THR A 1 79 ? 19.553 -12.463 -21.762 1.00 46.84 79 THR A O 1
ATOM 631 N N . GLY A 1 80 ? 21.775 -12.440 -21.663 1.00 43.59 80 GLY A N 1
ATOM 632 C CA . GLY A 1 80 ? 22.000 -13.256 -22.861 1.00 43.59 80 GLY A CA 1
ATOM 633 C C . GLY A 1 80 ? 21.647 -14.736 -22.641 1.00 43.59 80 GLY A C 1
ATOM 634 O O . GLY A 1 80 ? 22.395 -15.619 -23.044 1.00 43.59 80 GLY A O 1
ATOM 635 N N . GLY A 1 81 ? 20.542 -15.012 -21.956 1.00 42.56 81 GLY A N 1
ATOM 636 C CA . GLY A 1 81 ? 19.836 -16.272 -21.949 1.00 42.56 81 GLY A CA 1
ATOM 637 C C . GLY A 1 81 ? 18.484 -15.972 -22.559 1.00 42.56 81 GLY A C 1
ATOM 638 O O . GLY A 1 81 ? 17.658 -15.347 -21.915 1.00 42.56 81 GLY A O 1
ATOM 639 N N . SER A 1 82 ? 18.316 -16.374 -23.814 1.00 36.72 82 SER A N 1
ATOM 640 C CA . SER A 1 82 ? 17.055 -16.447 -24.544 1.00 36.72 82 SER A CA 1
ATOM 641 C C . SER A 1 82 ? 15.835 -16.668 -23.633 1.00 36.72 82 SER A C 1
ATOM 643 O O . SER A 1 82 ? 15.394 -17.797 -23.451 1.00 36.72 82 SER A O 1
ATOM 645 N N . ALA A 1 83 ? 15.232 -15.591 -23.140 1.00 42.72 83 ALA A N 1
ATOM 646 C CA . ALA A 1 83 ? 13.790 -15.499 -23.084 1.00 42.72 83 ALA A CA 1
ATOM 647 C C . ALA A 1 83 ? 13.377 -14.938 -24.444 1.00 42.72 83 ALA A C 1
ATOM 649 O O . ALA A 1 83 ? 12.963 -13.790 -24.593 1.00 42.72 83 ALA A O 1
ATOM 650 N N . THR A 1 84 ? 13.488 -15.790 -25.471 1.00 36.00 84 THR A N 1
ATOM 651 C CA . THR A 1 84 ? 12.451 -15.805 -26.498 1.00 36.00 84 THR A CA 1
ATOM 652 C C . THR A 1 84 ? 11.134 -15.604 -25.767 1.00 36.00 84 THR A C 1
ATOM 654 O O . THR A 1 84 ? 10.926 -16.239 -24.728 1.00 36.00 84 THR A O 1
ATOM 657 N N . SER A 1 85 ? 10.267 -14.735 -26.292 1.00 46.09 85 SER A N 1
ATOM 658 C CA . SER A 1 85 ? 8.818 -14.914 -26.177 1.00 46.09 85 SER A CA 1
ATOM 659 C C . SER A 1 85 ? 8.534 -16.359 -25.788 1.00 46.09 85 SER A C 1
ATOM 661 O O . SER A 1 85 ? 9.010 -17.226 -26.524 1.00 46.09 85 SER A O 1
ATOM 663 N N . GLU A 1 86 ? 7.920 -16.623 -24.632 1.00 43.75 86 GLU A N 1
ATOM 664 C CA . GLU A 1 86 ? 7.566 -17.984 -24.217 1.00 43.75 86 GLU A CA 1
ATOM 665 C C . GLU A 1 86 ? 6.566 -18.550 -25.248 1.00 43.75 86 GLU A C 1
ATOM 667 O O . GLU A 1 86 ? 5.361 -18.625 -25.045 1.00 43.75 86 GLU A O 1
ATOM 672 N N . ASP A 1 87 ? 7.098 -18.942 -26.399 1.00 41.41 87 ASP A N 1
ATOM 673 C CA . ASP A 1 87 ? 6.849 -20.187 -27.079 1.00 41.41 87 ASP A CA 1
ATOM 674 C C . ASP A 1 87 ? 7.555 -21.245 -26.218 1.00 41.41 87 ASP A C 1
ATOM 676 O O . ASP A 1 87 ? 8.489 -21.928 -26.633 1.00 41.41 87 ASP A O 1
ATOM 680 N N . THR A 1 88 ? 7.159 -21.324 -24.938 1.00 37.84 88 THR A N 1
ATOM 681 C CA . THR A 1 88 ? 7.314 -22.552 -24.174 1.00 37.84 88 THR A CA 1
ATOM 682 C C . THR A 1 88 ? 6.666 -23.582 -25.082 1.00 37.84 88 THR A C 1
ATOM 684 O O . THR A 1 88 ? 5.495 -23.376 -25.425 1.00 37.84 88 THR A O 1
ATOM 687 N N . PRO A 1 89 ? 7.359 -24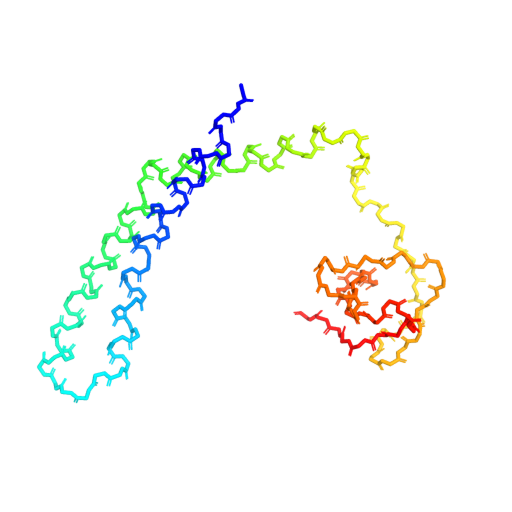.640 -25.534 1.00 38.50 89 PRO A N 1
ATOM 688 C CA . PRO A 1 89 ? 6.692 -25.686 -26.282 1.00 38.50 89 PRO A CA 1
ATOM 689 C C . PRO A 1 89 ? 5.589 -26.209 -25.367 1.00 38.50 89 PRO A C 1
ATOM 691 O O . PRO A 1 89 ? 5.842 -26.934 -24.405 1.00 38.50 89 PRO A O 1
ATOM 694 N N . SER A 1 90 ? 4.356 -25.754 -25.599 1.00 38.59 90 SER A N 1
ATOM 695 C CA . SER A 1 90 ? 3.222 -26.183 -24.813 1.00 38.59 90 SER A CA 1
ATOM 696 C C . SER A 1 90 ? 3.001 -27.615 -25.245 1.00 38.59 90 SER A C 1
ATOM 698 O O . SER A 1 90 ? 2.423 -27.876 -26.304 1.00 38.59 90 SER A O 1
ATOM 700 N N . VAL A 1 91 ? 3.542 -28.553 -24.472 1.00 44.66 91 VAL A N 1
ATOM 701 C CA . VAL A 1 91 ? 3.251 -29.962 -24.673 1.00 44.66 91 VAL A CA 1
ATOM 702 C C . VAL A 1 91 ? 1.756 -30.087 -24.437 1.00 44.66 91 VAL A C 1
ATOM 704 O O . VAL A 1 91 ? 1.262 -29.943 -23.318 1.00 44.66 91 VAL A O 1
ATOM 707 N N . THR A 1 92 ? 1.028 -30.254 -25.535 1.00 39.97 92 THR A N 1
ATOM 708 C CA . THR A 1 92 ? -0.408 -30.476 -25.509 1.00 39.97 92 THR A CA 1
ATOM 709 C C . THR A 1 92 ? -0.592 -31.877 -24.954 1.00 39.97 92 THR A C 1
ATOM 711 O O . THR A 1 92 ? -0.348 -32.864 -25.642 1.00 39.97 92 THR A O 1
ATOM 714 N N . PHE A 1 93 ? -0.931 -31.965 -23.672 1.00 41.38 93 PHE A N 1
ATOM 715 C CA . PHE A 1 93 ? -1.325 -33.221 -23.058 1.00 41.38 93 PHE A CA 1
ATOM 716 C C . PHE A 1 93 ? -2.846 -33.336 -23.183 1.00 41.38 93 PHE A C 1
ATOM 718 O O . PHE A 1 93 ? -3.571 -32.524 -22.604 1.00 41.38 93 PHE A O 1
ATOM 725 N N . GLU A 1 94 ? -3.330 -34.327 -23.938 1.00 41.22 94 GLU A N 1
ATOM 726 C CA . GLU A 1 94 ? -4.758 -34.671 -24.088 1.00 41.22 94 GLU A CA 1
ATOM 727 C C . GLU A 1 94 ? -5.332 -35.360 -22.830 1.00 41.22 94 GLU A C 1
ATOM 729 O O . GLU A 1 94 ? -6.063 -36.345 -22.903 1.00 41.22 94 GLU A O 1
ATOM 734 N N . GLY A 1 95 ? -4.998 -34.853 -21.644 1.00 49.59 95 GLY A N 1
ATOM 735 C CA . GLY A 1 95 ? -5.516 -35.365 -20.381 1.00 49.59 95 GLY A CA 1
ATOM 736 C C . GLY A 1 95 ? -5.683 -34.256 -19.353 1.00 49.59 95 GLY A C 1
ATOM 737 O O . GLY A 1 95 ? -4.843 -33.361 -19.236 1.00 49.59 95 GLY A O 1
ATOM 738 N N . ASP A 1 96 ? -6.780 -34.304 -18.601 1.00 45.00 96 ASP A N 1
ATOM 739 C CA . ASP A 1 96 ? -7.018 -33.385 -17.492 1.00 45.00 96 ASP A CA 1
ATOM 740 C C . ASP A 1 96 ? -5.890 -33.501 -16.458 1.00 45.00 96 ASP A C 1
ATOM 742 O O . ASP A 1 96 ? -5.641 -34.565 -15.890 1.00 45.00 96 ASP A O 1
ATOM 746 N N . VAL A 1 97 ? -5.195 -32.389 -16.206 1.00 51.03 97 VAL A N 1
ATOM 747 C CA . VAL A 1 97 ? -4.157 -32.313 -15.173 1.00 51.03 97 VAL A CA 1
ATOM 748 C C . VAL A 1 97 ? -4.837 -32.390 -13.808 1.00 51.03 97 VAL A C 1
ATOM 750 O O . VAL A 1 97 ? -5.392 -31.402 -13.323 1.00 51.03 97 VAL A O 1
ATOM 753 N N . ALA A 1 98 ? -4.803 -33.576 -13.205 1.00 56.62 98 ALA A N 1
ATOM 754 C CA . ALA A 1 98 ? -5.324 -33.849 -11.873 1.00 56.62 98 ALA A CA 1
ATOM 755 C C . ALA A 1 98 ? -4.187 -34.035 -10.858 1.00 56.62 98 ALA A C 1
ATOM 757 O O . ALA A 1 98 ? -3.088 -34.496 -11.190 1.00 56.62 98 ALA A O 1
ATOM 758 N N . VAL A 1 99 ? -4.471 -33.696 -9.601 1.00 56.28 99 VAL A N 1
ATOM 759 C CA . VAL A 1 99 ? -3.571 -33.933 -8.465 1.00 56.28 99 VAL A CA 1
ATOM 760 C C . VAL A 1 99 ? -3.200 -35.419 -8.393 1.00 56.28 99 VAL A C 1
ATOM 762 O O . VAL A 1 99 ? -4.071 -36.278 -8.510 1.00 56.28 99 VAL A O 1
ATOM 765 N N . GLY A 1 100 ? -1.908 -35.724 -8.225 1.00 56.00 100 GLY A N 1
ATOM 766 C CA . GLY A 1 100 ? -1.382 -37.096 -8.195 1.00 56.00 100 GLY A CA 1
ATOM 767 C C . GLY A 1 100 ? -0.906 -37.656 -9.542 1.00 56.00 100 GLY A C 1
ATOM 768 O O . GLY A 1 100 ? -0.378 -38.765 -9.578 1.00 56.00 100 GLY A O 1
ATOM 769 N N . THR A 1 101 ? -1.030 -36.906 -10.640 1.00 66.12 101 THR A N 1
ATOM 770 C CA . THR A 1 101 ? -0.531 -37.341 -11.956 1.00 66.12 101 THR A CA 1
ATOM 771 C C . THR A 1 101 ? 0.995 -37.230 -12.024 1.00 66.12 101 THR A C 1
ATOM 773 O O . THR A 1 101 ? 1.567 -36.222 -11.601 1.00 66.12 101 THR A O 1
ATOM 776 N N . ALA A 1 102 ? 1.664 -38.258 -12.553 1.00 68.56 102 ALA A N 1
ATOM 777 C CA . ALA A 1 102 ? 3.094 -38.209 -12.849 1.00 68.56 102 ALA A CA 1
ATOM 778 C C . ALA A 1 102 ? 3.326 -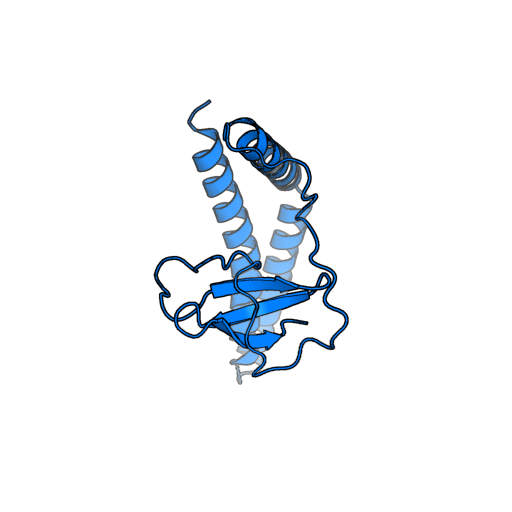37.466 -14.171 1.00 68.56 102 ALA A C 1
ATOM 780 O O . ALA A 1 102 ? 2.710 -37.791 -15.187 1.00 68.56 102 ALA A O 1
ATOM 781 N N . LEU A 1 103 ? 4.200 -36.462 -14.154 1.00 68.62 103 LEU A N 1
ATOM 782 C CA . LEU A 1 103 ? 4.546 -35.687 -15.338 1.00 68.62 103 LEU A CA 1
ATOM 783 C C . LEU A 1 103 ? 5.577 -36.431 -16.196 1.00 68.62 103 LEU A C 1
ATOM 785 O O . LEU A 1 103 ? 6.558 -36.945 -15.643 1.00 68.62 103 LEU A O 1
ATOM 789 N N . PRO A 1 104 ? 5.408 -36.442 -17.532 1.00 70.00 104 PRO A N 1
ATOM 790 C CA . PRO A 1 104 ? 6.389 -37.032 -18.431 1.00 70.00 104 PRO A CA 1
ATOM 791 C C . PRO A 1 104 ? 7.757 -36.345 -18.303 1.00 70.00 104 PRO A C 1
ATOM 793 O O . PRO A 1 104 ? 7.878 -35.201 -17.848 1.00 70.00 104 PRO A O 1
ATOM 796 N N . ASP A 1 105 ? 8.805 -37.068 -18.689 1.00 68.06 105 ASP A N 1
ATOM 797 C CA . ASP A 1 105 ? 10.198 -36.608 -18.698 1.00 68.06 105 ASP A CA 1
ATOM 798 C C . ASP A 1 105 ? 10.433 -35.405 -19.625 1.00 68.06 105 ASP A C 1
ATOM 800 O O . ASP A 1 105 ? 11.329 -34.605 -19.370 1.00 68.06 105 ASP A O 1
ATOM 804 N N . THR A 1 106 ? 9.556 -35.222 -20.614 1.00 66.00 106 THR A N 1
ATOM 805 C CA . THR A 1 106 ? 9.526 -34.091 -21.553 1.00 66.00 106 THR A CA 1
ATOM 806 C C . THR A 1 106 ? 9.193 -32.738 -20.922 1.00 66.00 106 THR A C 1
ATOM 808 O O . THR A 1 106 ? 9.316 -31.717 -21.590 1.00 66.00 106 THR A O 1
ATOM 811 N N . VAL A 1 107 ? 8.707 -32.706 -19.678 1.00 71.62 107 VAL A N 1
ATOM 812 C CA . VAL A 1 107 ? 8.348 -31.459 -18.988 1.00 71.62 107 VAL A CA 1
ATOM 813 C C . VAL A 1 107 ? 9.533 -30.974 -18.153 1.00 71.62 107 VAL A C 1
ATOM 815 O O . VAL A 1 107 ? 10.015 -31.693 -17.274 1.00 71.62 107 VAL A O 1
ATOM 818 N N . GLU A 1 108 ? 9.985 -29.745 -18.393 1.00 69.38 108 GLU A N 1
ATOM 819 C CA . GLU A 1 108 ? 11.021 -29.112 -17.574 1.00 69.38 108 GLU A CA 1
ATOM 820 C C . GLU A 1 108 ? 10.440 -28.654 -16.232 1.00 69.38 108 GLU A C 1
ATOM 822 O O . GLU A 1 108 ? 9.511 -27.852 -16.180 1.00 69.38 108 GLU A O 1
ATOM 827 N N . ILE A 1 109 ? 10.976 -29.193 -15.131 1.00 72.25 109 ILE A N 1
ATOM 828 C CA . ILE A 1 109 ? 10.559 -28.842 -13.770 1.00 72.25 109 ILE A CA 1
ATOM 829 C C . ILE A 1 109 ? 11.470 -27.743 -13.235 1.00 72.25 109 ILE A C 1
ATOM 831 O O . ILE A 1 109 ? 12.667 -27.963 -13.053 1.00 72.25 109 ILE A O 1
ATOM 835 N N . HIS A 1 110 ? 10.890 -26.591 -12.899 1.00 70.56 110 HIS A N 1
ATOM 836 C CA . HIS A 1 110 ? 11.619 -25.504 -12.255 1.00 70.56 110 HIS A CA 1
ATOM 837 C C . HIS A 1 110 ? 11.586 -25.676 -10.734 1.00 70.56 110 HIS A C 1
ATOM 839 O O . HIS A 1 110 ? 10.527 -25.627 -10.109 1.00 70.56 110 HIS A O 1
ATOM 845 N N . THR A 1 111 ? 12.749 -25.887 -10.119 1.00 75.00 111 THR A N 1
ATOM 846 C CA . THR A 1 111 ? 12.883 -26.011 -8.659 1.00 75.00 111 THR A CA 1
ATOM 847 C C . THR A 1 111 ? 12.851 -24.651 -7.972 1.00 75.00 111 THR A C 1
ATOM 849 O O . THR A 1 111 ? 13.438 -23.691 -8.475 1.00 75.00 111 THR A O 1
ATOM 852 N N . ILE A 1 112 ? 12.228 -24.575 -6.796 1.00 70.38 112 ILE A N 1
ATOM 853 C CA . ILE A 1 112 ? 12.208 -23.355 -5.982 1.00 70.38 112 ILE A CA 1
ATOM 854 C C . ILE A 1 112 ? 13.498 -23.298 -5.137 1.00 70.38 112 ILE A C 1
ATOM 856 O O . ILE A 1 112 ? 13.787 -24.260 -4.417 1.00 70.38 112 ILE A O 1
ATOM 860 N N . PRO A 1 113 ? 14.290 -22.205 -5.201 1.00 61.25 113 PRO A N 1
ATOM 861 C CA . PRO A 1 113 ? 15.459 -22.026 -4.339 1.00 61.25 113 PRO A CA 1
ATOM 862 C C . PRO A 1 113 ? 15.090 -22.184 -2.857 1.00 61.25 113 PRO A C 1
ATOM 864 O O . PRO A 1 113 ? 14.011 -21.774 -2.438 1.00 61.25 113 PRO A O 1
ATOM 867 N N . ASP A 1 114 ? 15.963 -22.821 -2.075 1.00 66.56 114 ASP A N 1
ATOM 868 C CA . ASP A 1 114 ? 15.768 -23.128 -0.646 1.00 66.56 114 ASP A CA 1
ATOM 869 C C . ASP A 1 114 ? 14.609 -24.099 -0.309 1.00 66.56 114 ASP A C 1
ATOM 871 O O . ASP A 1 114 ? 14.368 -24.391 0.863 1.00 66.56 114 ASP A O 1
ATOM 875 N N . GLN A 1 115 ? 13.922 -24.663 -1.315 1.00 64.50 115 GLN A N 1
ATOM 876 C CA . GLN A 1 115 ? 12.806 -25.610 -1.157 1.00 64.50 115 GLN A CA 1
ATOM 877 C C . GLN A 1 115 ? 12.955 -26.811 -2.108 1.00 64.50 115 GLN A C 1
ATOM 879 O O . GLN A 1 115 ? 12.300 -26.913 -3.141 1.00 64.50 115 GLN A O 1
ATOM 884 N N . THR A 1 116 ? 13.820 -27.766 -1.754 1.00 70.19 116 THR A N 1
ATOM 885 C CA . THR A 1 116 ? 14.166 -28.907 -2.636 1.00 70.19 116 THR A CA 1
ATOM 886 C C . THR A 1 116 ? 13.062 -29.954 -2.824 1.00 70.19 116 THR A C 1
ATOM 888 O O . THR A 1 116 ? 13.178 -30.814 -3.698 1.00 70.19 116 THR A O 1
ATOM 891 N N . ASP A 1 117 ? 11.994 -29.890 -2.030 1.00 76.81 117 ASP A N 1
ATOM 892 C CA . ASP A 1 117 ? 10.841 -30.791 -2.139 1.00 76.81 117 ASP A CA 1
ATOM 893 C C . ASP A 1 117 ? 9.727 -30.235 -3.041 1.00 76.81 117 ASP A C 1
ATOM 895 O O . ASP A 1 117 ? 8.756 -30.942 -3.321 1.00 76.81 117 ASP A O 1
ATOM 899 N N . TYR A 1 118 ? 9.888 -29.005 -3.546 1.00 75.38 118 TYR A N 1
ATOM 900 C CA . TYR A 1 118 ? 8.885 -28.309 -4.344 1.00 75.38 118 TYR A CA 1
ATOM 901 C C . TYR A 1 118 ? 9.487 -27.720 -5.625 1.00 75.38 118 TYR A C 1
ATOM 903 O O . TYR A 1 118 ? 10.486 -27.000 -5.626 1.00 75.38 118 TYR A O 1
ATOM 911 N N . GLY A 1 119 ? 8.837 -28.013 -6.742 1.00 76.19 119 GLY A N 1
ATOM 912 C CA . GLY A 1 119 ? 9.049 -27.362 -8.024 1.00 76.19 119 GLY A CA 1
ATOM 913 C C . GLY A 1 119 ? 7.716 -26.903 -8.591 1.00 76.19 119 GLY A C 1
ATOM 914 O O . GLY A 1 119 ? 6.654 -27.296 -8.110 1.00 76.19 119 GLY A O 1
ATOM 915 N N . TYR A 1 120 ? 7.757 -26.074 -9.619 1.00 76.69 120 TYR A N 1
ATOM 916 C CA . TYR A 1 120 ? 6.568 -25.695 -10.364 1.00 76.69 120 TYR A CA 1
ATOM 917 C C . TYR A 1 120 ? 6.754 -25.978 -11.849 1.00 76.69 120 TYR A C 1
ATOM 919 O O . TYR A 1 120 ? 7.870 -26.063 -12.365 1.00 76.69 120 TYR A O 1
ATOM 927 N N . VAL A 1 121 ? 5.625 -26.142 -12.523 1.00 78.38 121 VAL A N 1
ATOM 928 C CA . VAL A 1 121 ? 5.537 -26.419 -13.949 1.00 78.38 121 VAL A CA 1
ATOM 929 C C . VAL A 1 121 ? 4.298 -25.741 -14.513 1.00 78.38 121 VAL A C 1
ATOM 931 O O . VAL A 1 121 ? 3.292 -25.589 -13.817 1.00 78.38 121 VAL A O 1
ATOM 934 N N . VAL A 1 122 ? 4.353 -25.343 -15.780 1.00 68.38 122 VAL A N 1
ATOM 935 C CA . VAL A 1 122 ? 3.182 -24.843 -16.504 1.00 68.38 122 VAL A CA 1
ATOM 936 C C . VAL A 1 122 ? 2.713 -25.926 -17.472 1.00 68.38 122 VAL A C 1
ATOM 938 O O . VAL A 1 122 ? 3.409 -26.249 -18.427 1.00 68.38 122 VAL A O 1
ATOM 941 N N . VAL A 1 123 ? 1.524 -26.490 -17.236 1.00 68.69 123 VAL A N 1
ATOM 942 C CA . VAL A 1 123 ? 0.877 -27.451 -18.151 1.00 68.69 123 VAL A CA 1
ATOM 943 C C . VAL A 1 123 ? -0.461 -26.879 -18.578 1.00 68.69 123 VAL A C 1
ATOM 945 O O . VAL A 1 123 ? -1.238 -26.437 -17.733 1.00 68.69 123 VAL A O 1
ATOM 948 N N . ASN A 1 124 ? -0.763 -26.880 -19.878 1.00 61.94 124 ASN A N 1
ATOM 949 C CA . ASN A 1 124 ? -2.055 -26.415 -20.399 1.00 61.94 124 ASN A CA 1
ATOM 950 C C . ASN A 1 124 ? -2.447 -25.004 -19.895 1.00 61.94 124 ASN A C 1
ATOM 952 O O . ASN A 1 124 ? -3.607 -24.753 -19.567 1.00 61.94 124 ASN A O 1
ATOM 956 N N . LYS A 1 125 ? -1.470 -24.084 -19.805 1.00 62.88 125 LYS A N 1
ATOM 957 C CA . LYS A 1 125 ? -1.613 -22.709 -19.270 1.00 62.88 125 LYS A CA 1
ATOM 958 C C . LYS A 1 125 ? -1.985 -22.615 -17.782 1.00 62.88 125 LYS A C 1
ATOM 960 O O . LYS A 1 125 ? -2.345 -21.540 -17.310 1.00 62.88 125 LYS A O 1
ATOM 965 N N . LYS A 1 126 ? -1.894 -23.714 -17.032 1.00 62.03 126 LYS A N 1
ATOM 966 C CA . LYS A 1 126 ? -2.114 -23.751 -15.583 1.00 62.03 126 LYS A CA 1
ATOM 967 C C . LYS A 1 126 ? -0.785 -23.945 -14.871 1.00 62.03 126 LYS A C 1
ATOM 969 O O . LYS A 1 126 ? 0.034 -24.757 -15.299 1.00 62.03 126 LYS A O 1
ATOM 974 N N . ARG A 1 127 ? -0.580 -23.207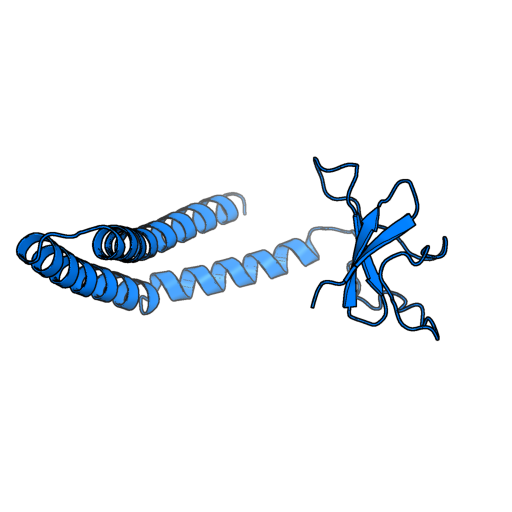 -13.780 1.00 75.00 127 ARG A N 1
ATOM 975 C CA . ARG A 1 127 ? 0.574 -23.398 -12.897 1.00 75.00 127 ARG A CA 1
ATOM 976 C C . ARG A 1 127 ? 0.297 -24.568 -11.966 1.00 75.00 127 ARG A C 1
ATOM 978 O O . ARG A 1 127 ? -0.752 -24.638 -11.331 1.00 75.00 127 ARG A O 1
ATOM 985 N N . VAL A 1 128 ? 1.245 -25.486 -11.899 1.00 79.56 128 VAL A N 1
ATOM 986 C CA . VAL A 1 128 ? 1.121 -26.740 -11.170 1.00 79.56 128 VAL A CA 1
ATOM 987 C C . VAL A 1 128 ? 2.330 -26.884 -10.261 1.00 79.56 128 VAL A C 1
ATOM 989 O O . VAL A 1 128 ? 3.467 -26.761 -10.714 1.00 79.56 128 VAL A O 1
ATOM 992 N N . LEU A 1 129 ? 2.084 -27.131 -8.979 1.00 80.94 129 LEU A N 1
ATOM 993 C CA . LEU A 1 129 ? 3.107 -27.452 -7.996 1.00 80.94 129 LEU A CA 1
ATOM 994 C C . LEU A 1 129 ? 3.412 -28.947 -8.070 1.00 80.94 129 LEU A C 1
ATOM 996 O O . LEU A 1 129 ? 2.502 -29.780 -8.081 1.00 80.94 129 LEU A O 1
ATOM 1000 N N . VAL A 1 130 ? 4.691 -29.295 -8.124 1.00 81.69 130 VAL A N 1
ATOM 1001 C CA . VAL A 1 130 ? 5.171 -30.657 -8.359 1.00 81.69 130 VAL A CA 1
ATOM 1002 C C . VAL A 1 130 ? 6.269 -31.014 -7.371 1.00 81.69 130 VAL A C 1
ATOM 1004 O O . VAL A 1 130 ? 7.036 -30.158 -6.938 1.00 81.69 130 VAL A O 1
ATOM 1007 N N . ASN A 1 131 ? 6.381 -32.294 -7.033 1.00 80.00 131 ASN A N 1
ATOM 1008 C CA . ASN A 1 131 ? 7.551 -32.795 -6.326 1.00 80.00 131 ASN A CA 1
ATOM 1009 C C . ASN A 1 131 ? 8.635 -33.128 -7.369 1.00 80.00 131 ASN A C 1
ATOM 1011 O O . ASN A 1 131 ? 8.413 -34.022 -8.188 1.00 80.00 131 ASN A O 1
ATOM 1015 N N . PRO A 1 132 ? 9.800 -32.459 -7.371 1.00 76.81 132 PRO A N 1
ATOM 1016 C CA . PRO A 1 132 ? 10.822 -32.668 -8.395 1.00 76.81 132 PRO A CA 1
ATOM 1017 C C . PRO A 1 132 ? 11.490 -34.050 -8.304 1.00 76.81 132 PRO A C 1
ATOM 1019 O O . PRO A 1 132 ? 11.976 -34.555 -9.313 1.00 76.81 132 PRO A O 1
ATOM 1022 N N . LYS A 1 133 ? 11.483 -34.697 -7.128 1.00 79.75 133 LYS A N 1
ATOM 1023 C CA . LYS A 1 133 ? 12.080 -36.029 -6.916 1.00 79.75 133 LYS A CA 1
ATOM 1024 C C . LYS A 1 133 ? 11.207 -37.143 -7.492 1.00 79.75 133 LYS A C 1
ATOM 1026 O O . LYS A 1 133 ? 11.731 -38.116 -8.023 1.00 79.75 133 LYS A O 1
ATOM 1031 N N . THR A 1 134 ? 9.886 -37.005 -7.387 1.00 79.94 134 THR A N 1
ATOM 1032 C CA . THR A 1 134 ? 8.912 -38.014 -7.846 1.00 79.94 134 THR A CA 1
ATOM 1033 C C . THR A 1 134 ? 8.178 -37.617 -9.128 1.00 79.94 134 THR A C 1
ATOM 1035 O O . THR A 1 134 ? 7.431 -38.425 -9.669 1.00 79.94 134 THR A O 1
ATOM 1038 N N . ARG A 1 135 ? 8.378 -36.386 -9.623 1.00 77.88 135 ARG A N 1
ATOM 1039 C CA . ARG A 1 135 ? 7.682 -35.779 -10.775 1.00 77.88 135 ARG A CA 1
ATOM 1040 C C . ARG A 1 135 ? 6.153 -35.851 -10.669 1.00 77.88 135 ARG A C 1
ATOM 1042 O O . ARG A 1 135 ? 5.459 -35.915 -11.678 1.00 77.88 135 ARG A O 1
ATOM 1049 N N . THR A 1 136 ? 5.614 -35.847 -9.452 1.00 76.44 136 THR A N 1
ATOM 1050 C CA . THR A 1 136 ? 4.168 -35.938 -9.197 1.00 76.44 136 THR A CA 1
ATOM 1051 C C . THR A 1 136 ? 3.568 -34.575 -8.906 1.00 76.44 136 THR A C 1
ATOM 1053 O O . THR A 1 136 ? 4.134 -33.803 -8.129 1.00 76.44 136 THR A O 1
ATOM 1056 N N . VAL A 1 137 ? 2.393 -34.312 -9.475 1.00 77.94 137 VAL A N 1
ATOM 1057 C CA . VAL A 1 137 ? 1.598 -33.117 -9.177 1.00 77.94 137 VAL A CA 1
ATOM 1058 C C . VAL A 1 137 ? 1.115 -33.150 -7.728 1.00 77.94 137 VAL A C 1
ATOM 1060 O O . VAL A 1 137 ? 0.372 -34.052 -7.338 1.00 77.94 137 VAL A O 1
ATOM 1063 N N . ILE A 1 138 ? 1.519 -32.142 -6.959 1.00 79.75 138 ILE A N 1
ATOM 1064 C CA . ILE A 1 138 ? 1.083 -31.897 -5.582 1.00 79.75 138 ILE A CA 1
ATOM 1065 C C . ILE A 1 138 ? -0.206 -31.074 -5.596 1.00 79.75 138 ILE A C 1
ATOM 1067 O O . ILE A 1 138 ? -1.163 -31.414 -4.908 1.00 79.75 138 ILE A O 1
ATOM 1071 N N . GLU A 1 139 ? -0.243 -30.002 -6.390 1.00 74.19 139 GLU A N 1
ATOM 1072 C CA . GLU A 1 139 ? -1.354 -29.051 -6.379 1.00 74.19 139 GLU A CA 1
ATOM 1073 C C . GLU A 1 139 ? -1.479 -28.317 -7.717 1.00 74.19 139 GLU A C 1
ATOM 1075 O O . GLU A 1 139 ? -0.483 -28.033 -8.381 1.00 74.19 139 GLU A O 1
ATOM 1080 N N . VAL A 1 140 ? -2.709 -27.987 -8.113 1.00 72.56 140 VAL A N 1
ATOM 1081 C CA . VAL A 1 140 ? -2.983 -27.119 -9.265 1.00 72.56 140 VAL A CA 1
ATOM 1082 C C . VAL A 1 140 ? -3.373 -25.745 -8.738 1.00 72.56 140 VAL A C 1
ATOM 1084 O O . VAL A 1 140 ? -4.395 -25.604 -8.070 1.00 72.56 140 VAL A O 1
ATOM 1087 N N . ILE A 1 141 ? -2.567 -24.737 -9.058 1.00 71.38 141 ILE A N 1
ATOM 1088 C CA . ILE A 1 141 ? -2.814 -23.352 -8.661 1.00 71.38 141 ILE A CA 1
ATOM 1089 C C . ILE A 1 141 ? -3.865 -22.775 -9.619 1.00 71.38 141 ILE A C 1
ATOM 1091 O O . ILE A 1 141 ? -3.705 -22.860 -10.841 1.00 71.38 141 ILE A O 1
ATOM 1095 N N . LYS A 1 142 ? -4.952 -22.227 -9.063 1.00 63.44 142 LYS A N 1
ATOM 1096 C CA . LYS A 1 142 ? -6.054 -21.608 -9.814 1.00 63.44 142 LYS A CA 1
ATOM 1097 C C . LYS A 1 142 ? -5.948 -20.090 -9.828 1.00 63.44 142 LYS A C 1
ATOM 1099 O O . LYS A 1 142 ? -5.579 -19.525 -8.777 1.00 63.44 142 LYS A O 1
#